Protein AF-A0A4U9V0K9-F1 (afdb_monomer_lite)

Radius of gyration: 14.4 Å; chains: 1; bounding box: 24×22×51 Å

Foldseek 3Di:
DDDPPPVPPPPDPQLDQDQAAFLLCSQQVPDQWDQAPNDIDGSQVLVVVLVQHPVRRRDGNVPDDPSSVVSSSVSNVHD

Organism: Serratia fonticola (NCBI:txid47917)

InterPro domains:
  IPR027417 P-loop containing nucleoside triphosphate hydrolase [G3DSA:3.40.50.300] (4-78)
  IPR027417 P-loop containing nucleoside triphosphate hydrolase [SSF52540] (15-78)

Sequence (79 aa):
MAPSWKWLTLTSTRAELDPERTVMDNLAEGKQEVMVNGRSRHVLGYLQDFLFHPKRAMTPVKALSGGERNRLLLAKIIP

Structure (mmCIF, N/CA/C/O backbone):
data_AF-A0A4U9V0K9-F1
#
_entry.id   AF-A0A4U9V0K9-F1
#
loop_
_atom_site.group_PDB
_atom_site.id
_atom_site.type_symbol
_atom_site.label_atom_id
_atom_site.label_alt_id
_atom_site.label_comp_id
_atom_site.label_asym_id
_atom_site.label_entity_id
_atom_site.label_seq_id
_atom_site.pdbx_PDB_ins_code
_atom_site.Cartn_x
_atom_site.Cartn_y
_atom_site.Cartn_z
_atom_site.occupancy
_atom_site.B_iso_or_equiv
_atom_site.auth_seq_id
_atom_site.auth_comp_id
_atom_site.auth_asym_id
_atom_site.auth_atom_id
_atom_site.pdbx_PDB_model_num
ATOM 1 N N . MET A 1 1 ? -2.903 -8.993 41.982 1.00 47.59 1 MET A N 1
ATOM 2 C CA . MET A 1 1 ? -3.353 -9.396 40.632 1.00 47.59 1 MET A CA 1
ATOM 3 C C . MET A 1 1 ? -3.186 -8.186 39.719 1.00 47.59 1 MET A C 1
ATOM 5 O O . MET A 1 1 ? -4.081 -7.361 39.630 1.00 47.59 1 MET A O 1
ATOM 9 N N . ALA A 1 2 ? -1.975 -7.986 39.192 1.00 47.53 2 ALA A N 1
ATOM 10 C CA . ALA A 1 2 ? -1.618 -6.815 38.385 1.00 47.53 2 ALA A CA 1
ATOM 11 C C . ALA A 1 2 ? -1.789 -7.144 36.891 1.00 47.53 2 ALA A C 1
ATOM 13 O O . ALA A 1 2 ? -1.521 -8.287 36.507 1.00 47.53 2 ALA A O 1
ATOM 14 N N . PRO A 1 3 ? -2.241 -6.196 36.051 1.00 52.69 3 PRO A N 1
ATOM 15 C CA . PRO A 1 3 ? -2.500 -6.465 34.647 1.00 52.69 3 PRO A CA 1
ATOM 16 C C . PRO A 1 3 ? -1.170 -6.708 33.936 1.00 52.69 3 PRO A C 1
ATOM 18 O O . PRO A 1 3 ? -0.230 -5.928 34.070 1.00 52.69 3 PRO A O 1
ATOM 21 N N . SER A 1 4 ? -1.097 -7.822 33.209 1.00 47.53 4 SER A N 1
ATOM 22 C CA . SER A 1 4 ? 0.047 -8.190 32.382 1.00 47.53 4 SER A CA 1
ATOM 23 C C . SER A 1 4 ? 0.332 -7.061 31.396 1.00 47.53 4 SER A C 1
ATOM 25 O O . SER A 1 4 ? -0.469 -6.746 30.517 1.00 47.53 4 SER A O 1
ATOM 27 N N . TRP A 1 5 ? 1.487 -6.440 31.578 1.00 47.97 5 TRP A N 1
ATOM 28 C CA . TRP A 1 5 ? 2.118 -5.436 30.732 1.00 47.97 5 TRP A CA 1
ATOM 29 C C . TRP A 1 5 ? 2.578 -6.118 29.436 1.00 47.97 5 TRP A C 1
ATOM 31 O O . TRP A 1 5 ? 3.760 -6.201 29.110 1.00 47.97 5 TRP A O 1
ATOM 41 N N . LYS A 1 6 ? 1.598 -6.606 28.666 1.00 48.25 6 LYS A N 1
ATOM 42 C CA . LYS A 1 6 ? 1.728 -7.199 27.330 1.00 48.25 6 LYS A CA 1
ATOM 43 C C . LYS A 1 6 ? 2.025 -6.126 26.268 1.00 48.25 6 LYS A C 1
ATOM 45 O O . LYS A 1 6 ? 1.525 -6.188 25.154 1.00 48.25 6 LYS A O 1
ATOM 50 N N . TRP A 1 7 ? 2.820 -5.123 26.634 1.00 49.81 7 TRP A N 1
ATOM 51 C CA . TRP A 1 7 ? 3.282 -4.040 25.763 1.00 49.81 7 TRP A CA 1
ATOM 52 C C . TRP A 1 7 ? 4.762 -4.201 25.386 1.00 49.81 7 TRP A C 1
ATOM 54 O O . TRP A 1 7 ? 5.254 -3.488 24.520 1.00 49.81 7 TRP A O 1
ATOM 64 N N . LEU A 1 8 ? 5.467 -5.182 25.970 1.00 46.47 8 LEU A N 1
ATOM 65 C CA . LEU A 1 8 ? 6.883 -5.450 25.701 1.00 46.47 8 LEU A CA 1
ATOM 66 C C . LEU A 1 8 ? 7.101 -6.731 24.871 1.00 46.47 8 LEU A C 1
ATOM 68 O O . LEU A 1 8 ? 7.936 -7.567 25.189 1.00 46.47 8 LEU A O 1
ATOM 72 N N . THR A 1 9 ? 6.320 -6.903 23.804 1.00 43.72 9 THR A N 1
ATOM 73 C CA . THR A 1 9 ? 6.637 -7.817 22.686 1.00 43.72 9 THR A CA 1
ATOM 74 C C . THR A 1 9 ? 6.393 -7.117 21.349 1.00 43.72 9 THR A C 1
ATOM 76 O O . THR A 1 9 ? 5.853 -7.694 20.418 1.00 43.72 9 THR A O 1
ATOM 79 N N . LEU A 1 10 ? 6.855 -5.873 21.195 1.00 48.47 10 LEU A N 1
ATOM 80 C CA . LEU A 1 10 ? 7.152 -5.342 19.856 1.00 48.47 10 LEU A CA 1
ATOM 81 C C . LEU A 1 10 ? 8.521 -5.884 19.409 1.00 48.47 10 LEU A C 1
ATOM 83 O O . LEU A 1 10 ? 9.448 -5.142 19.104 1.00 48.47 10 LEU A O 1
ATOM 87 N N . THR A 1 11 ? 8.680 -7.207 19.481 1.00 42.88 11 THR A N 1
ATOM 88 C CA . THR A 1 11 ? 9.876 -7.901 19.015 1.00 42.88 11 THR A CA 1
ATOM 89 C C . THR A 1 11 ? 9.769 -8.021 17.502 1.00 42.88 11 THR A C 1
ATOM 91 O O . THR A 1 11 ? 8.826 -8.613 16.985 1.00 42.88 11 THR A O 1
ATOM 94 N N . SER A 1 12 ? 10.692 -7.372 16.798 1.00 43.03 12 SER A N 1
ATOM 95 C CA . SER A 1 12 ? 11.174 -7.725 15.464 1.00 43.03 12 SER A CA 1
ATOM 96 C C . SER A 1 12 ? 10.278 -8.646 14.631 1.00 43.03 12 SER A C 1
ATOM 98 O O . SER A 1 12 ? 10.586 -9.814 14.423 1.00 43.03 12 SER A O 1
ATOM 100 N N . THR A 1 13 ? 9.230 -8.093 14.035 1.00 43.22 13 THR A N 1
ATOM 101 C CA . THR A 1 13 ? 8.930 -8.464 12.653 1.00 43.22 13 THR A CA 1
ATOM 102 C C . THR A 1 13 ? 9.289 -7.218 11.871 1.00 43.22 13 THR A C 1
ATOM 104 O O . THR A 1 13 ? 8.554 -6.232 11.906 1.00 43.22 13 THR A O 1
ATOM 107 N N . ARG A 1 14 ? 10.477 -7.195 11.244 1.00 54.19 14 ARG A N 1
ATOM 108 C CA . ARG A 1 14 ? 10.724 -6.270 10.123 1.00 54.19 14 ARG A CA 1
ATOM 109 C C . ARG A 1 14 ? 9.438 -6.285 9.313 1.00 54.19 14 ARG A C 1
ATOM 111 O O . ARG A 1 14 ? 8.983 -7.387 9.037 1.00 54.19 14 ARG A O 1
ATOM 118 N N . ALA A 1 15 ? 8.824 -5.134 9.046 1.00 61.31 15 ALA A N 1
ATOM 119 C CA . ALA A 1 15 ? 7.601 -5.056 8.258 1.00 61.31 15 ALA A CA 1
ATOM 120 C C . ALA A 1 15 ? 7.865 -5.753 6.919 1.00 61.31 15 ALA A C 1
ATOM 122 O O . ALA A 1 15 ? 8.408 -5.164 5.995 1.00 61.31 15 ALA A O 1
ATOM 123 N N . GLU A 1 16 ? 7.620 -7.052 6.865 1.00 79.62 16 GLU A N 1
ATOM 124 C CA . GLU A 1 16 ? 8.008 -7.863 5.736 1.00 79.62 16 GLU A CA 1
ATOM 125 C C . GLU A 1 16 ? 6.851 -7.752 4.769 1.00 79.62 16 GLU A C 1
ATOM 127 O O . GLU A 1 16 ? 5.675 -7.881 5.137 1.00 79.62 16 GLU A O 1
ATOM 132 N N . LEU A 1 17 ? 7.195 -7.360 3.551 1.00 90.38 17 LEU A N 1
ATOM 133 C CA . LEU A 1 17 ? 6.236 -7.342 2.477 1.00 90.38 17 LEU A CA 1
ATOM 134 C C . LEU A 1 17 ? 6.261 -8.729 1.858 1.00 90.38 17 LEU A C 1
ATOM 136 O O . LEU A 1 17 ? 7.299 -9.162 1.360 1.00 90.38 17 LEU A O 1
ATOM 140 N N . ASP A 1 18 ? 5.121 -9.400 1.885 1.00 94.00 18 ASP A N 1
ATOM 141 C CA . ASP A 1 18 ? 4.923 -10.640 1.161 1.00 94.00 18 ASP A CA 1
ATOM 142 C C . ASP A 1 18 ? 4.961 -10.327 -0.350 1.00 94.00 18 ASP A C 1
ATOM 144 O O . ASP A 1 18 ? 4.089 -9.599 -0.847 1.00 94.00 18 ASP A O 1
ATOM 148 N N . PRO A 1 19 ? 5.969 -10.829 -1.091 1.00 94.38 19 PRO A N 1
ATOM 149 C CA . PRO A 1 19 ? 6.174 -10.501 -2.499 1.00 94.38 19 PRO A CA 1
ATOM 150 C C . PRO A 1 19 ? 5.060 -11.024 -3.414 1.00 94.38 19 PRO A C 1
ATOM 152 O O . PRO A 1 19 ? 4.866 -10.470 -4.503 1.00 94.38 19 PRO A O 1
ATOM 155 N N . GLU A 1 20 ? 4.334 -12.059 -2.988 1.00 95.88 20 GLU A N 1
ATOM 156 C CA . GLU A 1 20 ? 3.268 -12.688 -3.768 1.00 95.88 20 GLU A CA 1
ATOM 157 C C . GLU A 1 20 ? 1.921 -11.989 -3.572 1.00 95.88 20 GLU A C 1
ATOM 159 O O . GLU A 1 20 ? 1.060 -12.032 -4.453 1.00 95.88 20 GLU A O 1
ATOM 164 N N . ARG A 1 21 ? 1.750 -11.274 -2.457 1.00 96.44 21 ARG A N 1
ATOM 165 C CA . ARG A 1 21 ? 0.542 -10.493 -2.178 1.00 96.44 21 ARG A CA 1
ATOM 166 C C . ARG A 1 21 ? 0.578 -9.127 -2.851 1.00 96.44 21 ARG A C 1
ATOM 168 O O . ARG A 1 21 ? 1.635 -8.552 -3.128 1.00 96.44 21 ARG A O 1
ATOM 175 N N . THR A 1 22 ? -0.608 -8.576 -3.098 1.00 97.38 22 THR A N 1
ATOM 176 C CA . THR A 1 22 ? -0.743 -7.230 -3.663 1.00 97.38 22 THR A CA 1
ATOM 177 C C . THR A 1 22 ? -0.255 -6.161 -2.684 1.00 97.38 22 THR A C 1
ATOM 179 O O . THR A 1 22 ? -0.135 -6.407 -1.481 1.00 97.38 22 THR A O 1
ATOM 182 N N . VAL A 1 23 ? 0.030 -4.956 -3.181 1.00 96.75 23 VAL A N 1
ATOM 183 C CA . VAL A 1 23 ? 0.342 -3.785 -2.338 1.00 96.75 23 VAL A CA 1
ATOM 184 C C . VAL A 1 23 ? -0.767 -3.533 -1.313 1.00 96.75 23 VAL A C 1
ATOM 186 O O . VAL A 1 23 ? -0.485 -3.315 -0.137 1.00 96.75 23 VAL A O 1
ATOM 189 N N . MET A 1 24 ? -2.025 -3.603 -1.752 1.00 95.88 24 MET A N 1
ATOM 190 C CA . MET A 1 24 ? -3.204 -3.435 -0.908 1.00 95.88 24 MET A CA 1
ATOM 191 C C . MET A 1 24 ? -3.281 -4.505 0.180 1.00 95.88 24 MET A C 1
ATOM 193 O O . MET A 1 24 ? -3.441 -4.177 1.354 1.00 95.88 24 MET A O 1
ATOM 197 N N . ASP A 1 25 ? -3.104 -5.774 -0.185 1.00 94.94 25 ASP A N 1
ATOM 198 C CA . ASP A 1 25 ? -3.176 -6.885 0.766 1.00 94.94 25 ASP A CA 1
ATOM 199 C C . ASP A 1 25 ? -2.026 -6.878 1.768 1.00 94.94 25 ASP A C 1
ATOM 201 O O . ASP A 1 25 ? -2.208 -7.266 2.918 1.00 94.94 25 ASP A O 1
ATOM 205 N N . ASN A 1 26 ? -0.847 -6.417 1.352 1.00 93.81 26 ASN A N 1
ATOM 206 C CA . ASN A 1 26 ? 0.297 -6.254 2.243 1.00 93.81 26 ASN A CA 1
ATOM 207 C C . ASN A 1 26 ? 0.061 -5.221 3.347 1.00 93.81 26 ASN A C 1
ATOM 209 O O . ASN A 1 26 ? 0.704 -5.304 4.400 1.00 93.81 26 ASN A O 1
ATOM 213 N N . LEU A 1 27 ? -0.825 -4.257 3.094 1.00 92.25 27 LEU A N 1
ATOM 214 C CA . LEU A 1 27 ? -1.163 -3.189 4.022 1.00 92.25 27 LEU A CA 1
ATOM 215 C C . LEU A 1 27 ? -2.406 -3.515 4.860 1.00 92.25 27 LEU A C 1
ATOM 217 O O . LEU A 1 27 ? -2.401 -3.300 6.066 1.00 92.25 27 LEU A O 1
ATOM 221 N N . ALA A 1 28 ? -3.468 -4.009 4.224 1.00 92.00 28 ALA A N 1
ATOM 222 C CA . 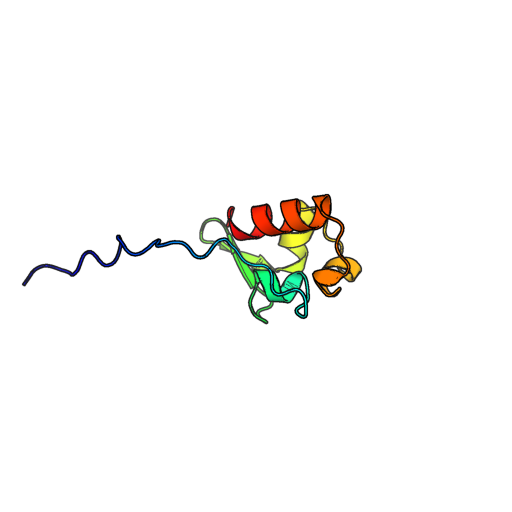ALA A 1 28 ? -4.787 -4.151 4.841 1.00 92.00 28 ALA A CA 1
ATOM 223 C C . ALA A 1 28 ? -5.199 -5.602 5.109 1.00 92.00 28 ALA A C 1
ATOM 225 O O . ALA A 1 28 ? -6.297 -5.858 5.599 1.00 92.00 28 ALA A O 1
ATOM 226 N N . GLU A 1 29 ? -4.342 -6.562 4.765 1.00 89.62 29 GLU A N 1
ATOM 227 C CA . GLU A 1 29 ? -4.559 -7.989 4.989 1.00 89.62 29 GLU A CA 1
ATOM 228 C C . GLU A 1 29 ? -5.888 -8.514 4.409 1.00 89.62 29 GLU A C 1
ATOM 230 O O . GLU A 1 29 ? -6.556 -9.353 5.007 1.00 89.62 29 GLU A O 1
ATOM 235 N N . GLY A 1 30 ? -6.277 -8.020 3.228 1.00 86.94 30 GLY A N 1
ATOM 236 C CA . GLY A 1 30 ? -7.532 -8.378 2.553 1.00 86.94 30 GLY A CA 1
ATOM 237 C C . GLY A 1 30 ? -8.745 -7.531 2.959 1.00 86.94 30 GLY A C 1
ATOM 238 O O . GLY A 1 30 ? -9.836 -7.728 2.427 1.00 86.94 30 GLY A O 1
ATOM 239 N N . LYS A 1 31 ? -8.582 -6.568 3.874 1.00 91.31 31 LYS A N 1
ATOM 240 C CA . LYS A 1 31 ? -9.621 -5.586 4.218 1.00 91.31 31 LYS A CA 1
ATOM 241 C C . LYS A 1 31 ? -9.631 -4.424 3.223 1.00 91.31 31 LYS A C 1
ATOM 243 O O . LYS A 1 31 ? -8.632 -4.131 2.572 1.00 91.31 31 LYS A O 1
ATOM 248 N N . GLN A 1 32 ? -10.762 -3.723 3.147 1.00 91.25 32 GLN A N 1
ATOM 249 C CA . GLN A 1 32 ? -10.900 -2.504 2.337 1.00 91.25 32 GLN A CA 1
ATOM 250 C C . GLN A 1 32 ? -10.642 -1.213 3.120 1.00 91.25 32 GLN A C 1
ATOM 252 O O . GLN A 1 32 ? -10.573 -0.135 2.530 1.00 91.25 32 GLN A O 1
ATOM 257 N N . GLU A 1 33 ? -10.450 -1.316 4.435 1.00 93.50 33 GLU A N 1
ATOM 258 C CA . GLU A 1 33 ? -10.242 -0.180 5.327 1.00 93.50 33 GLU A CA 1
ATOM 259 C C . GLU A 1 33 ? -9.020 -0.379 6.229 1.00 93.50 33 GLU A C 1
ATOM 261 O O . GLU A 1 33 ? -8.689 -1.502 6.617 1.00 93.50 33 GLU A O 1
ATOM 266 N N . VAL A 1 34 ? -8.371 0.734 6.572 1.00 91.56 34 VAL A N 1
ATOM 267 C CA . VAL A 1 34 ? -7.277 0.835 7.545 1.00 91.56 34 VAL A CA 1
ATOM 268 C C . VAL A 1 34 ? -7.620 1.879 8.599 1.00 91.56 34 VAL A C 1
ATOM 270 O O . VAL A 1 34 ? -8.255 2.893 8.308 1.00 91.56 34 VAL A O 1
ATOM 273 N N . MET A 1 35 ? -7.190 1.631 9.834 1.00 90.38 35 MET A N 1
ATOM 274 C CA . MET A 1 35 ? -7.330 2.585 10.931 1.00 90.38 35 MET A CA 1
ATOM 275 C C . MET A 1 35 ? -6.142 3.542 10.920 1.00 90.38 35 MET A C 1
ATOM 277 O O . MET A 1 35 ? -5.015 3.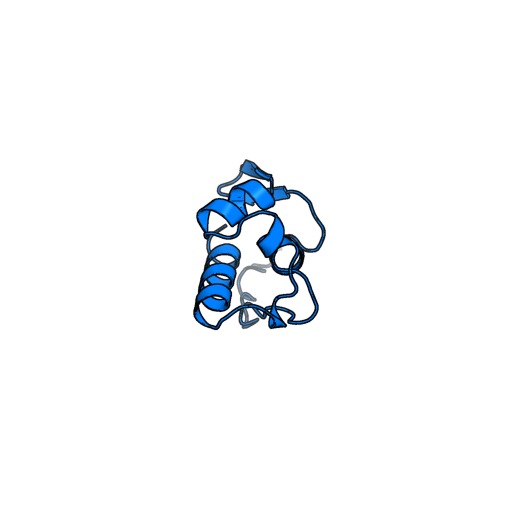122 11.157 1.00 90.38 35 MET A O 1
ATOM 281 N N . VAL A 1 36 ? -6.421 4.818 10.677 1.00 87.69 36 VAL A N 1
ATOM 282 C CA . VAL A 1 36 ? -5.443 5.900 10.549 1.00 87.69 36 VAL A CA 1
ATOM 283 C C . VAL A 1 36 ? -5.793 6.975 11.564 1.00 87.69 36 VAL A C 1
ATOM 285 O O . VAL A 1 36 ? -6.881 7.550 11.500 1.00 87.69 36 VAL A O 1
ATOM 288 N N . ASN A 1 37 ? -4.917 7.241 12.537 1.00 87.12 37 ASN A N 1
ATOM 289 C CA . ASN A 1 37 ? -5.174 8.215 13.614 1.00 87.12 37 ASN A CA 1
ATOM 290 C C . ASN A 1 37 ? -6.548 8.045 14.309 1.00 87.12 37 ASN A C 1
ATOM 292 O O . ASN A 1 37 ? -7.264 9.013 14.572 1.00 87.12 37 ASN A O 1
ATOM 296 N N . GLY A 1 38 ? -6.961 6.798 14.558 1.00 87.00 38 GLY A N 1
ATOM 297 C CA . GLY A 1 38 ? -8.249 6.484 15.189 1.00 87.00 38 GLY A CA 1
ATOM 298 C C . GLY A 1 38 ? -9.477 6.648 14.283 1.00 87.00 38 GLY A C 1
ATOM 299 O O . GLY A 1 38 ? -10.601 6.526 14.765 1.00 87.00 38 GLY A O 1
ATOM 300 N N . ARG A 1 39 ? -9.294 6.895 12.981 1.00 89.19 39 ARG A N 1
ATOM 301 C CA . ARG A 1 39 ? -10.373 6.971 11.986 1.00 89.19 39 ARG A CA 1
ATOM 302 C C . ARG A 1 39 ? -10.231 5.856 10.959 1.00 89.19 39 ARG A C 1
ATOM 304 O O . ARG A 1 39 ? -9.127 5.583 10.499 1.00 89.19 39 ARG A O 1
ATOM 311 N N . SER A 1 40 ? -11.347 5.242 10.573 1.00 92.94 40 SER A N 1
ATOM 312 C CA . SER A 1 40 ? -11.341 4.307 9.448 1.00 92.94 40 SER A CA 1
ATOM 313 C C . SER A 1 40 ? -11.193 5.071 8.133 1.00 92.94 40 SER A C 1
ATOM 315 O O . SER A 1 40 ? -11.867 6.083 7.916 1.00 92.94 40 SER A O 1
ATOM 317 N N . ARG A 1 41 ? -10.303 4.604 7.257 1.00 94.00 41 ARG A N 1
ATOM 318 C CA . ARG A 1 41 ? -10.104 5.148 5.914 1.00 94.00 41 ARG A CA 1
ATOM 319 C C . ARG A 1 41 ? -10.022 4.020 4.897 1.00 94.00 41 ARG A C 1
ATOM 321 O O . ARG A 1 41 ? -9.374 3.004 5.128 1.00 94.00 41 ARG A O 1
ATOM 328 N N . HIS A 1 42 ? -10.621 4.240 3.730 1.00 95.44 42 HIS A N 1
ATOM 329 C CA . HIS A 1 42 ? -10.519 3.310 2.614 1.00 95.44 42 HIS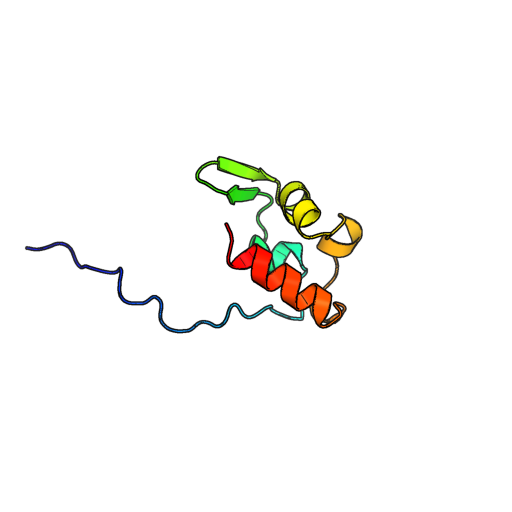 A CA 1
ATOM 330 C C . HIS A 1 42 ? -9.062 3.145 2.151 1.00 95.44 42 HIS A C 1
ATOM 332 O O . HIS A 1 42 ? -8.357 4.130 1.904 1.00 95.44 42 HIS A O 1
ATOM 338 N N . VAL A 1 43 ? -8.625 1.898 1.975 1.00 95.38 43 VAL A N 1
ATOM 339 C CA . VAL A 1 43 ? -7.219 1.539 1.728 1.00 95.38 43 VAL A CA 1
ATOM 340 C C . VAL A 1 43 ? -6.679 2.170 0.455 1.00 95.38 43 VAL A C 1
ATOM 342 O O . VAL A 1 43 ? -5.583 2.722 0.471 1.00 95.38 43 VAL A O 1
ATOM 345 N N . LEU A 1 44 ? -7.446 2.157 -0.642 1.00 95.19 44 LEU A N 1
ATOM 346 C CA . LEU A 1 44 ? -6.996 2.783 -1.892 1.00 95.19 44 LEU A CA 1
ATOM 347 C C . LEU A 1 44 ? -6.813 4.294 -1.744 1.00 95.19 44 LEU A C 1
ATOM 349 O O . LEU A 1 44 ? -5.957 4.868 -2.408 1.00 95.19 44 LEU A O 1
ATOM 353 N N . GLY A 1 45 ? -7.622 4.938 -0.899 1.00 95.25 45 GLY A N 1
ATOM 354 C CA . GLY A 1 45 ? -7.502 6.368 -0.634 1.00 95.25 45 GLY A CA 1
ATOM 355 C C . GLY A 1 45 ? -6.263 6.684 0.195 1.00 95.25 45 GLY A C 1
ATOM 356 O O . GLY A 1 45 ? -5.619 7.693 -0.048 1.00 95.25 45 GLY A O 1
ATOM 357 N N . TYR A 1 46 ? -5.915 5.822 1.148 1.00 95.38 46 TYR A N 1
ATOM 358 C CA . TYR A 1 46 ? -4.705 5.960 1.955 1.00 95.38 46 TYR A CA 1
ATOM 359 C C . TYR A 1 46 ? -3.429 5.661 1.151 1.00 95.38 46 TYR A C 1
ATOM 361 O O . TYR A 1 46 ? -2.476 6.430 1.179 1.00 95.38 46 TYR A O 1
ATOM 369 N N . LEU A 1 47 ? -3.429 4.596 0.348 1.00 95.94 47 LEU A N 1
ATOM 370 C CA . LEU A 1 47 ? -2.305 4.226 -0.519 1.00 95.94 47 LEU A CA 1
ATOM 371 C C . LEU A 1 47 ? -1.955 5.301 -1.560 1.00 95.94 47 LEU A C 1
ATOM 373 O O . LEU A 1 47 ? -0.789 5.433 -1.942 1.00 95.94 47 LEU A O 1
ATOM 377 N N . GLN A 1 48 ? -2.932 6.098 -1.997 1.00 95.88 48 GLN A N 1
ATOM 378 C CA . GLN A 1 48 ? -2.685 7.231 -2.892 1.00 95.88 48 GLN A CA 1
ATOM 379 C C . GLN A 1 48 ? -1.765 8.289 -2.271 1.00 95.88 48 GLN A C 1
ATOM 381 O O . GLN A 1 48 ? -0.941 8.841 -3.000 1.00 95.88 48 GLN A O 1
ATOM 386 N N . ASP A 1 49 ? -1.808 8.495 -0.951 1.00 94.75 49 ASP A N 1
ATOM 387 C CA . ASP A 1 49 ? -0.906 9.424 -0.249 1.00 94.75 49 ASP A CA 1
ATOM 388 C C . ASP A 1 49 ? 0.563 8.966 -0.335 1.00 94.75 49 ASP A C 1
ATOM 390 O O . ASP A 1 49 ? 1.487 9.774 -0.276 1.00 94.75 49 ASP A O 1
ATOM 394 N N . PHE A 1 50 ? 0.785 7.666 -0.555 1.00 95.56 50 PHE A N 1
ATOM 395 C CA . PHE A 1 50 ? 2.099 7.044 -0.758 1.00 95.56 50 PHE A CA 1
ATOM 396 C C . PHE A 1 50 ? 2.429 6.806 -2.241 1.00 95.56 50 PHE A C 1
ATOM 398 O O . PHE A 1 50 ? 3.367 6.073 -2.578 1.00 95.56 50 PHE A O 1
ATOM 405 N N . LEU A 1 51 ? 1.683 7.461 -3.137 1.00 95.69 51 LEU A N 1
ATOM 406 C CA . LEU A 1 51 ? 1.837 7.401 -4.592 1.00 95.69 51 LEU A CA 1
ATOM 407 C C . LEU A 1 51 ? 1.527 6.019 -5.190 1.00 95.69 51 LEU A C 1
ATOM 409 O O . LEU A 1 51 ? 2.079 5.636 -6.225 1.00 95.69 51 LEU A O 1
ATOM 413 N N . PHE A 1 52 ? 0.625 5.263 -4.561 1.00 96.94 52 PHE A N 1
ATOM 414 C CA . PHE A 1 52 ? 0.090 4.017 -5.105 1.00 96.94 52 PHE A CA 1
ATOM 415 C C . PHE A 1 52 ? -1.312 4.238 -5.675 1.00 96.94 52 PHE A C 1
ATOM 41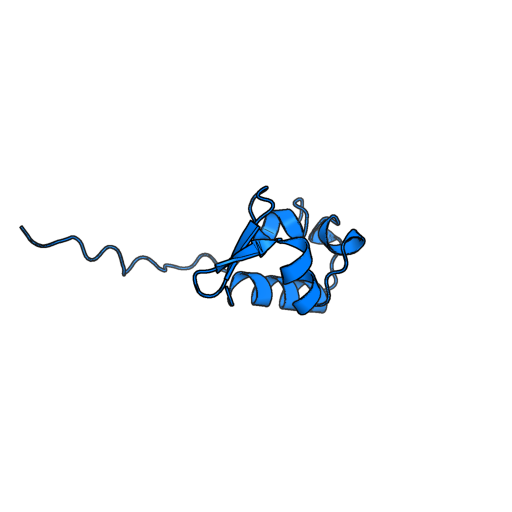7 O O . PHE A 1 52 ? -2.322 4.148 -4.979 1.00 96.94 52 PHE A O 1
ATOM 424 N N . HIS A 1 53 ? -1.387 4.498 -6.979 1.00 95.12 53 HIS A N 1
ATOM 425 C CA . HIS A 1 53 ? -2.664 4.548 -7.696 1.00 95.12 53 HIS A CA 1
ATOM 426 C C . HIS A 1 53 ? -3.381 3.182 -7.693 1.00 95.12 53 HIS A C 1
ATOM 428 O O . HIS A 1 53 ? -2.710 2.153 -7.573 1.00 95.12 53 HIS A O 1
ATOM 434 N N . PRO A 1 54 ? -4.714 3.125 -7.906 1.00 94.69 54 PRO A N 1
ATOM 435 C CA . PRO A 1 54 ? -5.505 1.892 -7.781 1.00 94.69 54 PRO A CA 1
ATOM 436 C C . PRO A 1 54 ? -4.940 0.683 -8.538 1.00 94.69 54 PRO A C 1
ATOM 438 O O . PRO A 1 54 ? -4.817 -0.403 -7.979 1.00 94.69 54 PRO A O 1
ATOM 441 N N . LYS A 1 55 ? -4.491 0.881 -9.784 1.00 95.31 55 LYS A N 1
ATOM 442 C CA . LYS A 1 55 ? -3.868 -0.184 -10.587 1.00 95.31 55 LYS A CA 1
ATOM 443 C C . LYS A 1 55 ? -2.593 -0.735 -9.936 1.00 95.31 55 LYS A C 1
ATOM 445 O O . LYS A 1 55 ? -2.351 -1.939 -9.964 1.00 95.31 55 LYS A O 1
ATOM 450 N N . ARG A 1 56 ? -1.778 0.138 -9.332 1.00 96.44 56 ARG A N 1
ATOM 451 C CA . ARG A 1 56 ? -0.552 -0.262 -8.630 1.00 96.44 56 ARG A CA 1
ATOM 452 C C . ARG A 1 56 ? -0.864 -0.920 -7.285 1.00 96.44 56 ARG A C 1
ATOM 454 O O . ARG A 1 56 ? -0.201 -1.889 -6.940 1.00 96.44 56 ARG A O 1
ATOM 461 N N . ALA A 1 57 ? -1.895 -0.459 -6.577 1.00 96.25 57 ALA A N 1
ATOM 462 C CA . ALA A 1 57 ? -2.350 -1.054 -5.319 1.00 96.25 57 ALA A CA 1
ATOM 463 C C . ALA A 1 57 ? -2.749 -2.541 -5.469 1.00 96.25 57 ALA A C 1
ATOM 465 O O . ALA A 1 57 ? -2.543 -3.339 -4.561 1.00 96.25 57 ALA A O 1
ATOM 466 N N . MET A 1 58 ? -3.258 -2.929 -6.641 1.00 95.50 58 MET A N 1
ATOM 467 C CA . MET A 1 58 ? -3.643 -4.310 -6.970 1.00 95.50 58 MET A CA 1
ATOM 468 C C . MET A 1 58 ? -2.487 -5.156 -7.532 1.00 95.50 58 MET A C 1
ATOM 470 O O . MET A 1 58 ? -2.669 -6.326 -7.851 1.00 95.50 58 MET A O 1
ATOM 474 N N . THR A 1 59 ? -1.297 -4.578 -7.703 1.00 96.81 59 THR A N 1
ATOM 475 C CA . THR A 1 59 ? -0.138 -5.287 -8.261 1.00 96.81 59 THR A CA 1
ATOM 476 C C . THR A 1 59 ? 0.594 -6.057 -7.150 1.00 96.81 59 THR A C 1
ATOM 478 O O . THR A 1 59 ? 0.724 -5.515 -6.049 1.00 96.81 59 THR A O 1
ATOM 481 N N . PRO A 1 60 ? 1.116 -7.275 -7.402 1.00 97.62 60 PRO A N 1
ATOM 482 C CA . PRO A 1 60 ? 1.989 -7.981 -6.461 1.00 97.62 60 PRO A CA 1
ATOM 483 C C . PRO A 1 60 ? 3.228 -7.168 -6.070 1.00 97.62 60 PRO A C 1
ATOM 485 O O . PRO A 1 60 ? 3.842 -6.513 -6.920 1.00 97.62 60 PRO A O 1
ATOM 488 N N . VAL A 1 61 ? 3.649 -7.252 -4.806 1.00 96.81 61 VAL A N 1
ATOM 489 C CA . VAL A 1 61 ? 4.804 -6.493 -4.298 1.00 96.81 61 VAL A CA 1
ATOM 490 C C . VAL A 1 61 ? 6.104 -6.834 -5.027 1.00 96.81 61 VAL A C 1
ATOM 492 O O . VAL A 1 61 ? 6.951 -5.956 -5.209 1.00 96.81 61 VAL A O 1
ATOM 495 N N . LYS A 1 62 ? 6.280 -8.071 -5.506 1.00 96.62 62 LYS A N 1
ATOM 496 C CA . LYS A 1 62 ? 7.478 -8.452 -6.274 1.00 96.62 62 LYS A CA 1
ATOM 497 C C . LYS A 1 62 ? 7.734 -7.572 -7.496 1.00 96.62 62 LYS A C 1
ATOM 499 O O . LYS A 1 62 ? 8.892 -7.364 -7.846 1.00 96.62 62 LYS A O 1
ATOM 504 N N . ALA A 1 63 ? 6.682 -7.011 -8.093 1.00 97.00 63 ALA A N 1
ATOM 505 C CA . ALA A 1 63 ? 6.781 -6.125 -9.250 1.00 97.00 63 ALA A CA 1
ATOM 506 C C . ALA A 1 63 ? 7.123 -4.666 -8.890 1.00 97.00 63 ALA A C 1
ATOM 508 O O . ALA A 1 63 ? 7.291 -3.846 -9.791 1.00 97.00 63 ALA A O 1
ATOM 509 N N . LEU A 1 64 ? 7.209 -4.325 -7.600 1.00 96.31 64 LEU A N 1
ATOM 510 C CA . LEU A 1 64 ? 7.635 -3.004 -7.147 1.00 96.31 64 LEU A CA 1
ATOM 511 C C . LEU A 1 64 ? 9.152 -2.842 -7.244 1.00 96.31 64 LEU A C 1
ATOM 513 O O . LEU A 1 64 ? 9.916 -3.721 -6.830 1.00 96.31 64 LEU A O 1
ATOM 517 N N . SER A 1 65 ? 9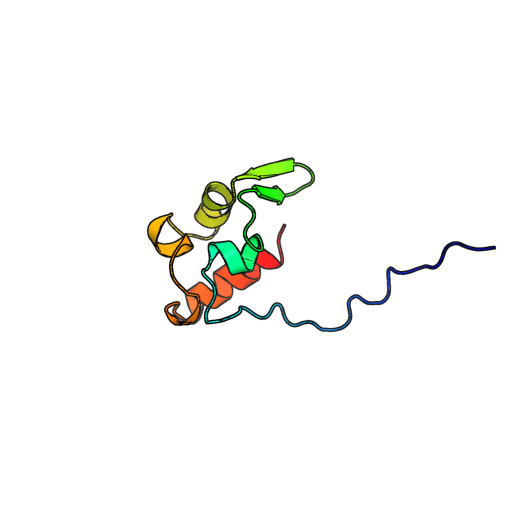.572 -1.658 -7.684 1.00 96.38 65 SER A N 1
ATOM 518 C CA . SER A 1 65 ? 10.940 -1.163 -7.528 1.00 96.38 65 SER A CA 1
ATOM 519 C C . SER A 1 65 ? 11.326 -1.023 -6.048 1.00 96.38 65 SER A C 1
ATOM 521 O O . SER A 1 65 ? 10.470 -0.940 -5.165 1.00 96.38 65 SER A O 1
ATOM 523 N N . GLY A 1 66 ? 12.626 -0.930 -5.751 1.00 94.38 66 GLY A N 1
ATOM 524 C CA . GLY A 1 66 ? 13.103 -0.732 -4.374 1.00 94.38 66 GLY A CA 1
ATOM 525 C C . GLY A 1 66 ? 12.531 0.528 -3.706 1.00 94.38 66 GLY A C 1
ATOM 526 O O . GLY A 1 66 ? 12.126 0.482 -2.546 1.00 94.38 66 GLY A O 1
ATOM 527 N N . GLY A 1 67 ? 12.417 1.632 -4.454 1.00 96.25 67 GLY A N 1
ATOM 528 C CA . GLY A 1 67 ? 11.830 2.878 -3.953 1.00 96.25 67 GLY A CA 1
ATOM 529 C C . GLY A 1 67 ? 10.330 2.767 -3.667 1.00 96.25 67 GLY A C 1
ATOM 530 O O . GLY A 1 67 ? 9.854 3.308 -2.672 1.00 96.25 67 GLY A O 1
ATOM 531 N N . GLU A 1 68 ? 9.584 2.032 -4.495 1.00 96.56 68 GLU A N 1
ATOM 532 C CA . GLU A 1 68 ? 8.178 1.719 -4.220 1.00 96.56 68 GLU A CA 1
ATOM 533 C C . GLU A 1 68 ? 8.041 0.847 -2.968 1.00 96.56 68 GLU A C 1
ATOM 535 O O . GLU A 1 68 ? 7.253 1.179 -2.089 1.00 96.56 68 GLU A O 1
ATOM 540 N N . ARG A 1 69 ? 8.848 -0.212 -2.823 1.00 95.06 69 ARG A N 1
ATOM 541 C CA . ARG A 1 69 ? 8.836 -1.047 -1.608 1.00 95.06 69 ARG A CA 1
ATOM 542 C C . ARG A 1 69 ? 9.090 -0.210 -0.356 1.00 95.06 69 ARG A C 1
ATOM 544 O O . ARG A 1 69 ? 8.362 -0.359 0.616 1.00 95.06 69 ARG A O 1
ATOM 551 N N . ASN A 1 70 ? 10.041 0.726 -0.404 1.00 94.69 70 ASN A N 1
ATOM 552 C CA . ASN A 1 70 ? 10.297 1.635 0.713 1.00 94.69 70 ASN A CA 1
ATOM 553 C C . ASN A 1 70 ? 9.074 2.503 1.060 1.00 94.69 70 ASN A C 1
ATOM 555 O O . ASN A 1 70 ? 8.738 2.645 2.230 1.00 94.69 70 ASN A O 1
ATOM 559 N N . ARG A 1 71 ? 8.353 3.035 0.063 1.00 95.69 71 ARG A N 1
ATOM 560 C CA . ARG A 1 71 ? 7.112 3.791 0.318 1.00 95.69 71 ARG A CA 1
ATOM 561 C C . ARG A 1 71 ? 6.007 2.928 0.922 1.00 95.69 71 ARG A C 1
ATOM 563 O O . ARG A 1 71 ? 5.303 3.398 1.807 1.00 95.69 71 ARG A O 1
ATOM 570 N N . LEU A 1 72 ? 5.869 1.675 0.485 1.00 95.00 72 LEU A N 1
ATOM 571 C CA . LEU A 1 72 ? 4.894 0.750 1.068 1.00 95.00 72 LEU A CA 1
ATOM 572 C C . LEU A 1 72 ? 5.244 0.387 2.518 1.00 95.00 72 LEU A C 1
ATOM 574 O O . LEU A 1 72 ? 4.353 0.292 3.356 1.00 95.00 72 LEU A O 1
ATOM 578 N N . LEU A 1 73 ? 6.533 0.235 2.834 1.00 93.19 73 LEU A N 1
ATOM 579 C CA . LEU A 1 73 ? 6.987 0.050 4.214 1.00 93.19 73 LEU A CA 1
ATOM 580 C C . LEU A 1 73 ? 6.610 1.246 5.090 1.00 93.19 73 LEU A C 1
ATOM 582 O O . LEU A 1 73 ? 6.086 1.052 6.182 1.00 93.19 73 LEU A O 1
ATOM 586 N N . LEU A 1 74 ? 6.809 2.471 4.595 1.00 92.81 74 LEU A N 1
ATOM 587 C CA . LEU A 1 74 ? 6.386 3.681 5.305 1.00 92.81 74 LEU A CA 1
ATOM 588 C C . LEU A 1 74 ? 4.869 3.700 5.534 1.00 92.81 74 LEU A C 1
ATOM 590 O O . LEU A 1 74 ? 4.440 3.954 6.655 1.00 92.81 74 LEU A O 1
ATOM 594 N N . ALA A 1 75 ? 4.071 3.342 4.525 1.00 92.19 75 ALA A N 1
ATOM 595 C CA . ALA A 1 75 ? 2.615 3.226 4.653 1.00 92.19 75 ALA A CA 1
ATOM 596 C C . ALA A 1 75 ? 2.178 2.195 5.711 1.00 92.19 75 ALA A C 1
ATOM 598 O O . ALA A 1 75 ? 1.117 2.319 6.305 1.00 92.19 75 ALA A O 1
ATOM 599 N N . LYS A 1 76 ? 2.990 1.165 5.970 1.00 88.75 76 LYS A N 1
ATOM 600 C CA . LYS A 1 76 ? 2.700 0.139 6.983 1.00 88.75 76 LYS A CA 1
ATOM 601 C C . LYS A 1 76 ? 3.126 0.555 8.398 1.00 88.75 76 LYS A C 1
ATOM 603 O O . LYS A 1 76 ? 2.595 0.029 9.370 1.00 88.75 76 LYS A O 1
ATOM 608 N N . ILE A 1 77 ? 4.093 1.471 8.512 1.00 86.31 77 ILE A N 1
ATOM 609 C C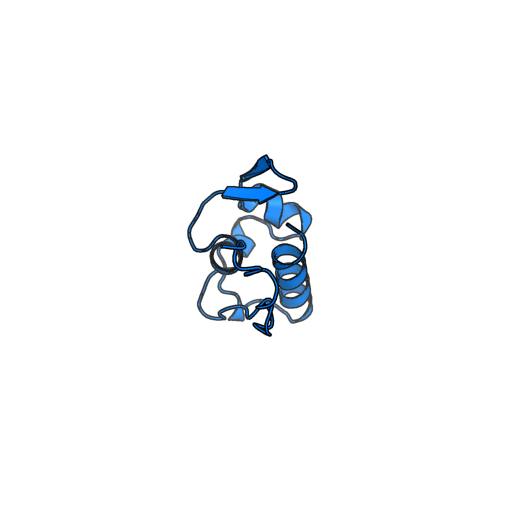A . ILE A 1 77 ? 4.662 1.935 9.791 1.00 86.31 77 ILE A CA 1
ATOM 610 C C . ILE A 1 77 ? 3.971 3.202 10.303 1.00 86.31 77 ILE A C 1
ATOM 612 O O . ILE A 1 77 ? 3.965 3.431 11.510 1.00 86.31 77 ILE A O 1
ATOM 616 N N . ILE A 1 78 ? 3.411 4.021 9.409 1.00 78.56 78 ILE A N 1
ATOM 617 C CA . ILE A 1 78 ? 2.793 5.312 9.735 1.00 78.56 78 ILE A CA 1
ATOM 618 C C . ILE A 1 78 ? 1.262 5.188 9.608 1.00 78.56 78 ILE A C 1
ATOM 620 O O . ILE A 1 78 ? 0.704 5.730 8.652 1.00 78.56 78 ILE A O 1
ATOM 624 N N . PRO A 1 79 ? 0.573 4.446 10.502 1.00 63.75 79 PRO A N 1
ATOM 625 C CA . PRO A 1 79 ? -0.879 4.345 10.474 1.00 63.75 79 PRO A CA 1
ATOM 626 C C . PRO A 1 79 ? -1.528 5.696 10.767 1.00 63.75 79 PRO A C 1
ATOM 628 O O . PRO A 1 79 ? -1.212 6.353 11.784 1.00 63.75 79 PRO A O 1
#

pLDDT: mean 84.51, std 18.29, range [42.88, 97.62]

Secondary structure (DSSP, 8-state):
-----TTS----------TTSBHHHHHHTT-SEEEETTEEEEHHHHHHHTT--HHHHTSBGGGS-HHHHHHHHHHHH--